Protein AF-A0A534DMD2-F1 (afdb_monomer_lite)

Radius of gyration: 21.13 Å; chains: 1; bounding box: 48×22×48 Å

Foldseek 3Di:
DPDPVPVVVVVVVPPPPPVVVVVVVVVVVVVVVVVVVVCQVVQNWDWDQDPNDTDTDGD

pLDDT: mean 79.95, std 17.22, range [50.5, 96.94]

Sequence (59 aa):
MTYVRRLQAWKQAWLPYRDGAAGVGRALRRAAKDAQKTARMYGTPLYVWENGKVVAKKP

Secondary structure (DSSP, 8-state):
--SSTHHHHHHHTT-TTHHHHHHHHHHHHHHHHHHHHHHHHTTPPEEEEETTEEEEEP-

Structure (mmCIF, N/CA/C/O backbone):
data_AF-A0A534DMD2-F1
#
_entry.id   AF-A0A534DMD2-F1
#
loop_
_atom_site.group_PDB
_atom_sit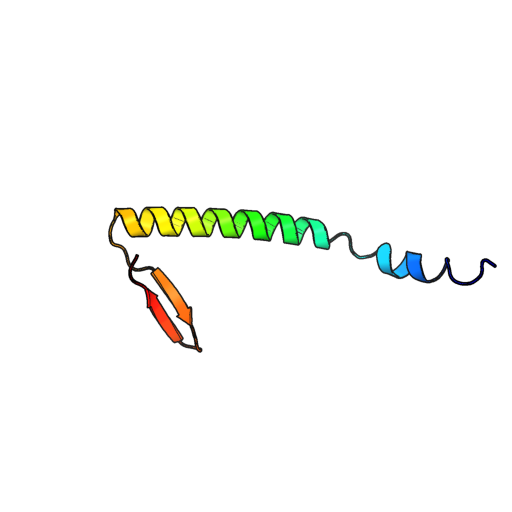e.id
_atom_site.type_symbol
_atom_site.label_atom_id
_atom_site.label_alt_id
_atom_site.label_comp_id
_atom_site.label_asym_id
_atom_site.label_entity_id
_atom_site.label_seq_id
_atom_site.pdbx_PDB_ins_code
_atom_site.Cartn_x
_atom_site.Cartn_y
_atom_site.Cartn_z
_atom_site.occupancy
_atom_site.B_iso_or_equiv
_atom_site.auth_seq_id
_atom_site.auth_comp_id
_atom_site.auth_asym_id
_atom_site.auth_atom_id
_atom_site.pdbx_PDB_model_num
ATOM 1 N N . MET A 1 1 ? 38.967 -11.691 -33.773 1.00 53.22 1 MET A N 1
ATOM 2 C CA . MET A 1 1 ? 38.050 -11.877 -32.623 1.00 53.22 1 MET A CA 1
ATOM 3 C C . MET A 1 1 ? 37.120 -10.662 -32.503 1.00 53.22 1 MET A C 1
ATOM 5 O O . MET A 1 1 ? 37.307 -9.852 -31.609 1.00 53.22 1 MET A O 1
ATOM 9 N N . THR A 1 2 ? 36.156 -10.470 -33.419 1.00 58.53 2 THR A N 1
ATOM 10 C CA . THR A 1 2 ? 35.344 -9.222 -33.449 1.00 58.53 2 THR A CA 1
ATOM 11 C C . THR A 1 2 ? 34.014 -9.354 -34.208 1.00 58.53 2 THR A C 1
ATOM 13 O O . THR A 1 2 ? 33.534 -8.388 -34.783 1.00 58.53 2 THR A O 1
ATOM 16 N N . TYR A 1 3 ? 33.379 -10.531 -34.227 1.00 52.72 3 TYR A N 1
ATOM 17 C CA . TYR A 1 3 ? 32.153 -10.716 -35.026 1.00 52.72 3 TYR A CA 1
ATOM 18 C C . TYR A 1 3 ? 30.836 -10.607 -34.233 1.00 52.72 3 TYR A C 1
ATOM 20 O O . TYR A 1 3 ? 29.782 -10.380 -34.811 1.00 52.72 3 TYR A O 1
ATOM 28 N N . VAL A 1 4 ? 30.874 -10.682 -32.896 1.00 60.19 4 VAL A N 1
ATOM 29 C CA . VAL A 1 4 ? 29.646 -10.815 -32.077 1.00 60.19 4 VAL A CA 1
ATOM 30 C C . VAL A 1 4 ? 29.176 -9.499 -31.433 1.00 60.19 4 VAL A C 1
ATOM 32 O O . VAL A 1 4 ? 28.053 -9.402 -30.947 1.00 60.19 4 VAL A O 1
ATOM 35 N N . ARG A 1 5 ? 29.989 -8.432 -31.460 1.00 59.25 5 ARG A N 1
ATOM 36 C CA . ARG A 1 5 ? 29.680 -7.169 -30.751 1.00 59.25 5 ARG A CA 1
ATOM 37 C C . ARG A 1 5 ? 28.611 -6.297 -31.421 1.00 59.25 5 ARG A C 1
ATOM 39 O O . ARG A 1 5 ? 28.055 -5.421 -30.766 1.00 59.25 5 ARG A O 1
ATOM 46 N N . ARG A 1 6 ? 28.292 -6.527 -32.700 1.00 57.34 6 ARG A N 1
ATOM 47 C CA . ARG A 1 6 ? 27.350 -5.686 -33.464 1.00 57.34 6 ARG A CA 1
ATOM 48 C C . ARG A 1 6 ? 25.876 -6.045 -33.224 1.00 57.34 6 ARG A C 1
ATOM 50 O O . ARG A 1 6 ? 25.025 -5.181 -33.385 1.00 57.34 6 ARG A O 1
ATOM 57 N N . LEU A 1 7 ? 25.566 -7.269 -32.787 1.00 55.41 7 LEU A N 1
ATOM 58 C CA . LEU A 1 7 ? 24.180 -7.725 -32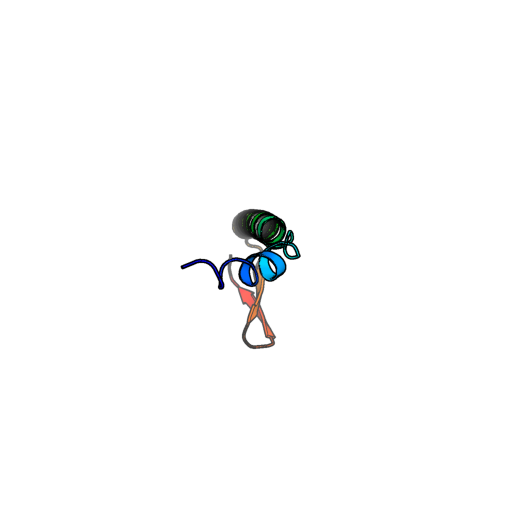.571 1.00 55.41 7 LEU A CA 1
ATOM 59 C C . LEU A 1 7 ? 23.615 -7.371 -31.186 1.00 55.41 7 LEU A C 1
ATOM 61 O O . LEU A 1 7 ? 22.402 -7.374 -30.994 1.00 55.41 7 LEU A O 1
ATOM 65 N N . GLN A 1 8 ? 24.469 -7.024 -30.223 1.00 57.06 8 GLN A N 1
ATOM 66 C CA . GLN A 1 8 ? 24.038 -6.698 -28.859 1.00 57.06 8 GLN A CA 1
ATOM 67 C C . GLN A 1 8 ? 23.579 -5.233 -28.720 1.00 57.06 8 GLN A C 1
ATOM 69 O O . GLN A 1 8 ? 22.701 -4.933 -27.913 1.00 57.06 8 GLN A O 1
ATOM 74 N N . ALA A 1 9 ? 24.093 -4.340 -29.575 1.00 55.53 9 ALA A N 1
ATOM 75 C CA . ALA A 1 9 ? 23.809 -2.904 -29.544 1.00 55.53 9 ALA A CA 1
ATOM 76 C C . ALA A 1 9 ? 22.364 -2.542 -29.956 1.00 55.53 9 ALA A C 1
ATOM 78 O O . ALA A 1 9 ? 21.757 -1.655 -29.360 1.00 55.53 9 ALA A O 1
ATOM 79 N N . TRP A 1 10 ? 21.763 -3.270 -30.904 1.00 53.19 10 TRP A N 1
ATOM 80 C CA . TRP A 1 10 ? 20.394 -2.996 -31.375 1.00 53.19 10 TRP A CA 1
ATOM 81 C C . TRP A 1 10 ? 19.315 -3.380 -30.354 1.00 53.19 10 TRP A C 1
ATOM 83 O O . TRP A 1 10 ? 18.228 -2.811 -30.364 1.00 53.19 10 TRP A O 1
ATOM 93 N N . LYS A 1 11 ? 19.625 -4.291 -29.420 1.00 57.03 11 LYS A N 1
ATOM 94 C CA . LYS A 1 11 ? 18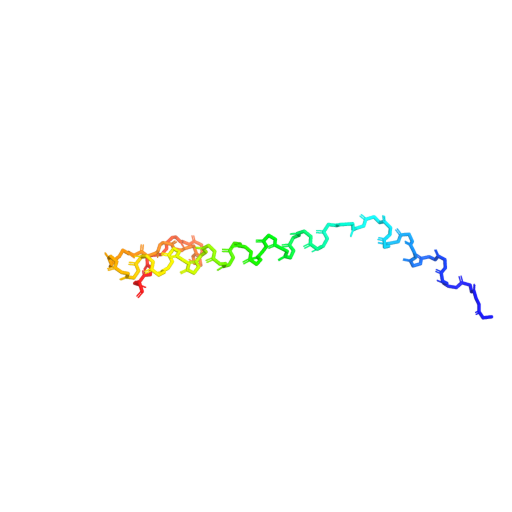.745 -4.619 -28.285 1.00 57.03 11 LYS A CA 1
ATOM 95 C C . LYS A 1 11 ? 18.761 -3.548 -27.187 1.00 57.03 11 LYS A C 1
ATOM 97 O O . LYS A 1 11 ? 17.791 -3.444 -26.443 1.00 57.03 11 LYS A O 1
ATOM 102 N N . GLN A 1 12 ? 19.845 -2.776 -27.061 1.00 53.38 12 GLN A N 1
ATOM 103 C CA . GLN A 1 12 ? 19.977 -1.714 -26.054 1.00 53.38 12 GLN A CA 1
ATOM 104 C C . GLN A 1 12 ? 19.437 -0.357 -26.535 1.00 53.38 12 GLN A C 1
ATOM 106 O O . GLN A 1 12 ? 18.932 0.408 -25.720 1.00 53.38 12 GLN A O 1
ATOM 111 N N . ALA A 1 13 ? 19.483 -0.074 -27.839 1.00 54.16 13 ALA A N 1
ATOM 112 C CA . ALA A 1 13 ? 19.109 1.226 -28.406 1.00 54.16 13 ALA A CA 1
ATOM 113 C C . ALA A 1 13 ? 17.604 1.578 -28.324 1.00 54.16 13 ALA A C 1
ATOM 115 O O . ALA A 1 13 ? 17.236 2.716 -28.591 1.00 54.16 13 ALA A O 1
ATOM 116 N N . TRP A 1 14 ? 16.738 0.632 -27.935 1.00 50.50 14 TRP A N 1
ATOM 117 C CA . TRP A 1 14 ? 15.273 0.794 -27.930 1.00 50.50 14 TRP A CA 1
ATOM 118 C C . TRP A 1 14 ? 14.598 0.687 -26.552 1.00 50.50 14 TRP A C 1
ATOM 120 O O . TRP A 1 14 ? 13.373 0.647 -26.472 1.00 50.50 14 TRP A O 1
ATOM 130 N N . LEU A 1 15 ? 15.351 0.663 -25.445 1.00 57.19 15 LEU A N 1
ATOM 131 C CA . LEU A 1 15 ? 14.764 0.612 -24.094 1.00 57.19 15 LEU A CA 1
ATOM 132 C C . LEU A 1 15 ? 15.204 1.785 -23.197 1.00 57.19 15 LEU A C 1
ATOM 134 O O . LEU A 1 15 ? 15.787 1.550 -22.139 1.00 57.19 15 LEU A O 1
ATOM 138 N N . PRO A 1 16 ? 14.850 3.043 -23.530 1.00 54.28 16 PRO A N 1
ATOM 139 C CA . PRO A 1 16 ? 15.009 4.183 -22.618 1.00 54.28 16 PRO A CA 1
ATOM 140 C C . PRO A 1 16 ? 14.014 4.171 -21.432 1.00 54.28 16 PRO A C 1
ATOM 142 O O . PRO A 1 16 ? 13.925 5.131 -20.677 1.00 54.28 16 PRO A O 1
ATOM 145 N N . TYR A 1 17 ? 13.241 3.096 -21.242 1.00 56.12 17 TYR A N 1
ATOM 146 C CA . TYR A 1 17 ? 12.083 3.079 -20.337 1.00 56.12 17 TYR A CA 1
ATOM 147 C C . TYR A 1 17 ? 12.361 2.517 -18.928 1.00 56.12 17 TYR A C 1
ATOM 149 O O . TYR A 1 17 ? 11.515 2.601 -18.03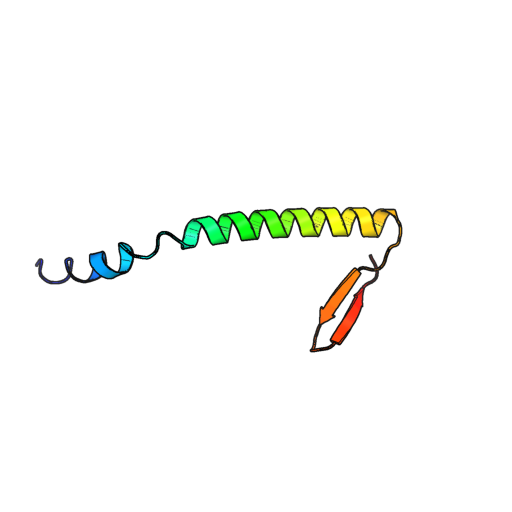7 1.00 56.12 17 TYR A O 1
ATOM 157 N N . ARG A 1 18 ? 13.537 1.916 -18.696 1.00 58.78 18 ARG A N 1
ATOM 158 C CA . ARG A 1 18 ? 13.824 1.202 -17.435 1.00 58.78 18 ARG A CA 1
ATOM 159 C C . ARG A 1 18 ? 14.098 2.130 -16.248 1.00 58.78 18 ARG A C 1
ATOM 161 O O . ARG A 1 18 ? 13.673 1.819 -15.136 1.00 58.78 18 ARG A O 1
ATOM 168 N N . ASP A 1 19 ? 14.722 3.282 -16.483 1.00 62.91 19 ASP A N 1
ATOM 169 C CA . ASP A 1 19 ? 15.098 4.210 -15.407 1.00 62.91 19 ASP A CA 1
ATOM 170 C C . ASP A 1 19 ? 13.909 5.042 -14.904 1.00 62.91 19 ASP A C 1
ATOM 172 O O . ASP A 1 19 ? 13.753 5.250 -13.697 1.00 62.91 19 ASP A O 1
ATOM 176 N N . GLY A 1 20 ? 13.006 5.436 -15.809 1.00 67.25 20 GLY A N 1
ATOM 177 C CA . GLY A 1 20 ? 11.764 6.128 -15.457 1.00 67.25 20 GLY A CA 1
ATOM 178 C C . GLY A 1 20 ? 10.849 5.267 -14.583 1.00 67.25 20 GLY A C 1
ATOM 179 O O . GLY A 1 20 ? 10.383 5.720 -13.538 1.00 67.25 20 GLY A O 1
ATOM 180 N N . ALA A 1 21 ? 10.666 3.992 -14.943 1.00 77.19 21 ALA A N 1
ATOM 181 C CA . ALA A 1 21 ? 9.866 3.053 -14.157 1.00 77.19 21 ALA A CA 1
ATOM 182 C C . ALA A 1 21 ? 10.435 2.844 -12.740 1.00 77.19 21 ALA A C 1
ATOM 184 O O . ALA A 1 21 ? 9.681 2.794 -11.764 1.00 77.19 21 ALA A O 1
ATOM 185 N N . ALA A 1 22 ? 11.764 2.789 -12.600 1.00 82.12 22 ALA A N 1
ATOM 186 C CA . ALA A 1 22 ? 12.416 2.693 -11.296 1.00 82.12 22 ALA A CA 1
ATOM 187 C C . ALA A 1 22 ? 12.212 3.962 -10.446 1.00 82.12 22 ALA A C 1
ATOM 189 O O . ALA A 1 22 ? 11.958 3.866 -9.241 1.00 82.12 22 ALA A O 1
ATOM 190 N N . GLY A 1 23 ? 12.288 5.148 -11.059 1.00 88.56 23 GLY A N 1
ATOM 191 C CA . GLY A 1 23 ? 12.005 6.425 -10.398 1.00 88.56 23 GLY A CA 1
ATOM 192 C C . GLY A 1 23 ? 10.562 6.521 -9.899 1.00 88.56 23 GLY A C 1
ATOM 193 O O . GLY A 1 23 ? 10.331 6.803 -8.720 1.00 88.56 23 GLY A O 1
ATOM 194 N N . VAL A 1 24 ? 9.599 6.190 -10.765 1.00 89.94 24 VAL A N 1
ATOM 195 C CA . VAL A 1 24 ? 8.166 6.158 -10.432 1.00 89.94 24 VAL A CA 1
ATOM 196 C C . VAL A 1 24 ? 7.887 5.158 -9.309 1.00 89.94 24 VAL A C 1
ATOM 198 O O . VAL A 1 24 ? 7.225 5.500 -8.331 1.00 89.94 24 VAL A O 1
ATOM 201 N N . GLY A 1 25 ? 8.464 3.953 -9.371 1.00 92.56 25 GLY A N 1
ATOM 202 C CA . GLY A 1 25 ? 8.308 2.948 -8.316 1.00 92.56 25 GLY A CA 1
ATOM 203 C C . GLY A 1 25 ? 8.796 3.432 -6.944 1.00 92.56 25 GLY A C 1
ATOM 204 O O . GLY A 1 25 ? 8.138 3.201 -5.926 1.00 92.56 25 GLY A O 1
ATOM 205 N N . ARG A 1 26 ? 9.920 4.162 -6.894 1.00 93.62 26 ARG A N 1
ATOM 206 C CA . ARG A 1 26 ? 10.420 4.765 -5.645 1.00 93.62 26 ARG A CA 1
ATOM 207 C C . ARG A 1 26 ? 9.480 5.848 -5.116 1.00 93.62 26 ARG A C 1
ATOM 209 O O . ARG A 1 26 ? 9.243 5.882 -3.909 1.00 93.62 26 ARG A O 1
ATOM 216 N N . ALA A 1 27 ? 8.949 6.704 -5.989 1.00 95.06 27 ALA A N 1
ATOM 217 C CA . ALA A 1 27 ? 8.009 7.757 -5.607 1.00 95.06 27 ALA A CA 1
ATOM 218 C C . ALA A 1 27 ? 6.706 7.170 -5.038 1.00 95.06 27 ALA A C 1
ATOM 220 O O . ALA A 1 27 ? 6.296 7.540 -3.939 1.00 95.06 27 ALA A O 1
ATOM 221 N N . LEU A 1 28 ? 6.129 6.173 -5.715 1.00 95.12 28 LEU A N 1
ATOM 222 C CA . LEU A 1 28 ? 4.930 5.467 -5.251 1.00 95.12 28 LEU A CA 1
ATOM 223 C C . LEU A 1 28 ? 5.146 4.802 -3.887 1.00 95.12 28 LEU A C 1
ATOM 225 O O . LEU A 1 28 ? 4.296 4.897 -3.004 1.00 95.12 28 LEU A O 1
ATOM 229 N N . ARG A 1 29 ? 6.311 4.179 -3.665 1.00 94.62 29 ARG A N 1
ATOM 230 C CA . ARG A 1 29 ? 6.629 3.564 -2.368 1.00 94.62 29 ARG A CA 1
ATOM 231 C C . ARG A 1 29 ? 6.746 4.589 -1.238 1.00 94.62 29 ARG A C 1
ATOM 233 O O . ARG A 1 29 ? 6.427 4.253 -0.100 1.00 94.62 29 ARG A O 1
ATOM 240 N N . ARG A 1 30 ? 7.205 5.814 -1.520 1.00 96.94 30 ARG A N 1
ATOM 241 C CA . ARG A 1 30 ? 7.223 6.906 -0.530 1.00 96.94 30 ARG A CA 1
ATOM 242 C C . ARG A 1 30 ? 5.805 7.377 -0.214 1.00 96.94 30 ARG A C 1
ATOM 244 O O . ARG A 1 30 ? 5.437 7.362 0.953 1.00 96.94 30 ARG A O 1
ATOM 251 N N . ALA A 1 31 ? 4.995 7.645 -1.237 1.00 95.62 31 ALA A N 1
ATOM 252 C CA . ALA A 1 31 ? 3.597 8.041 -1.063 1.00 95.62 31 ALA A CA 1
ATOM 253 C C . ALA A 1 31 ? 2.797 7.013 -0.240 1.00 95.62 31 ALA A C 1
ATOM 255 O O . ALA A 1 31 ? 2.057 7.377 0.670 1.00 95.62 31 ALA A O 1
ATOM 256 N N . ALA A 1 32 ? 3.007 5.716 -0.492 1.00 92.75 32 ALA A N 1
ATOM 257 C CA . ALA A 1 32 ? 2.380 4.652 0.289 1.00 92.75 32 ALA A CA 1
ATOM 258 C C . ALA A 1 32 ? 2.782 4.680 1.776 1.00 92.75 32 ALA A C 1
ATOM 260 O O . ALA A 1 32 ? 1.937 4.453 2.640 1.00 92.75 32 ALA A O 1
ATOM 261 N N . LYS A 1 33 ? 4.050 4.975 2.097 1.00 94.62 33 LYS A N 1
ATOM 262 C CA . LYS A 1 33 ? 4.506 5.101 3.493 1.00 94.62 33 LYS A CA 1
ATOM 263 C C . LYS A 1 33 ? 3.870 6.297 4.195 1.00 94.62 33 LYS A C 1
ATOM 265 O O . LYS A 1 33 ? 3.490 6.173 5.357 1.00 94.62 33 LYS A O 1
ATOM 270 N N . ASP A 1 34 ? 3.735 7.421 3.501 1.00 95.50 34 ASP A N 1
ATOM 271 C CA . ASP A 1 34 ? 3.108 8.618 4.064 1.00 95.50 34 ASP A CA 1
ATOM 272 C C . ASP A 1 34 ? 1.618 8.382 4.327 1.00 95.50 34 ASP A C 1
ATOM 274 O O . ASP A 1 34 ? 1.133 8.665 5.421 1.00 95.50 34 ASP A O 1
ATOM 278 N N . ALA A 1 35 ? 0.911 7.744 3.389 1.00 91.31 35 ALA A N 1
ATOM 279 C CA . ALA A 1 35 ? -0.476 7.333 3.590 1.00 91.31 35 ALA A CA 1
ATOM 280 C C . ALA A 1 35 ? -0.628 6.378 4.788 1.00 91.31 35 ALA A C 1
ATOM 282 O O . ALA A 1 35 ? -1.518 6.567 5.616 1.00 91.31 35 ALA A O 1
ATOM 283 N N . GLN A 1 36 ? 0.271 5.396 4.933 1.00 92.94 36 GLN A N 1
ATOM 284 C CA . GLN A 1 36 ? 0.291 4.493 6.090 1.00 92.94 36 GLN A CA 1
ATOM 285 C C . GLN A 1 36 ? 0.516 5.238 7.408 1.00 92.94 36 GLN A C 1
ATOM 287 O O . GLN A 1 36 ? -0.137 4.940 8.406 1.00 92.94 36 GLN A O 1
ATOM 292 N N . LYS A 1 37 ? 1.423 6.219 7.421 1.00 95.00 37 LYS A N 1
ATOM 293 C CA . LYS A 1 37 ? 1.688 7.047 8.601 1.00 95.00 37 LYS A CA 1
ATOM 294 C C . LYS A 1 37 ? 0.443 7.835 9.010 1.00 95.00 37 LYS A C 1
ATOM 296 O O . LYS A 1 37 ? 0.059 7.779 10.174 1.00 95.00 37 LYS A O 1
ATOM 301 N N . THR A 1 38 ? -0.207 8.508 8.065 1.00 94.31 38 THR A N 1
ATOM 302 C CA . THR A 1 38 ? -1.442 9.262 8.321 1.00 94.31 38 THR A CA 1
ATOM 303 C C . THR A 1 38 ? -2.565 8.344 8.801 1.00 94.31 38 THR A C 1
ATOM 305 O O . THR A 1 38 ? -3.221 8.642 9.795 1.00 94.31 38 THR A O 1
ATOM 308 N N . ALA A 1 39 ? -2.743 7.186 8.161 1.00 93.31 39 ALA A N 1
ATOM 309 C CA . ALA A 1 39 ? -3.744 6.201 8.559 1.00 93.31 39 ALA A CA 1
ATOM 310 C C . ALA A 1 39 ? -3.547 5.736 10.014 1.00 93.31 39 ALA A C 1
ATOM 312 O O . ALA A 1 39 ? -4.502 5.702 10.788 1.00 93.31 39 ALA A O 1
ATOM 313 N N . ARG A 1 40 ? -2.297 5.482 10.424 1.00 92.56 40 ARG A N 1
ATOM 314 C CA . ARG A 1 40 ? -1.940 5.154 11.817 1.00 92.56 40 ARG A CA 1
ATOM 315 C C . ARG A 1 40 ? -2.266 6.263 12.798 1.00 92.56 40 ARG A C 1
ATOM 317 O O . ARG A 1 40 ? -2.810 5.974 13.857 1.00 92.56 40 ARG A O 1
ATOM 324 N N . MET A 1 41 ? -1.958 7.509 12.446 1.00 95.50 41 MET A N 1
ATOM 325 C CA . MET A 1 41 ? -2.216 8.659 13.316 1.00 95.50 41 MET A CA 1
ATOM 326 C C . MET A 1 41 ? -3.700 8.810 13.658 1.00 95.50 41 MET A C 1
ATOM 328 O O . MET A 1 41 ? -4.029 9.131 14.794 1.00 95.50 41 MET A O 1
ATOM 332 N N . TYR A 1 42 ? -4.584 8.549 12.696 1.00 94.88 42 TYR A N 1
ATOM 333 C CA . TYR A 1 42 ? -6.030 8.712 12.868 1.00 94.88 42 TYR A CA 1
ATOM 334 C C . TYR A 1 42 ? -6.776 7.391 13.096 1.00 94.88 42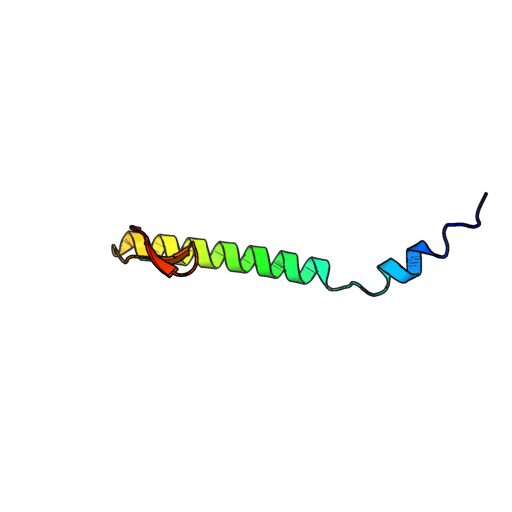 TYR A C 1
ATOM 336 O O . TYR A 1 42 ? -8.001 7.360 13.014 1.00 94.88 42 TYR A O 1
ATOM 344 N N . GLY A 1 43 ? -6.067 6.280 13.330 1.00 93.75 43 GLY A N 1
ATOM 345 C CA . GLY A 1 43 ? -6.688 4.962 13.507 1.00 93.75 43 GLY A CA 1
ATOM 346 C C . GLY A 1 43 ? -7.503 4.484 12.295 1.00 93.75 43 GLY A C 1
ATOM 347 O O . GLY A 1 43 ? -8.395 3.651 12.435 1.00 93.75 43 GLY A O 1
ATOM 348 N N . THR A 1 44 ? -7.226 5.021 11.106 1.00 94.06 44 THR A N 1
ATOM 349 C CA . THR A 1 44 ? -7.963 4.712 9.878 1.00 94.06 44 THR A CA 1
ATOM 350 C C . THR A 1 44 ? -7.459 3.393 9.281 1.00 94.06 44 THR A C 1
ATOM 352 O O . THR A 1 44 ? -6.258 3.261 9.043 1.00 94.06 44 THR A O 1
ATOM 355 N N . PRO A 1 45 ? -8.329 2.404 9.011 1.00 92.94 45 PRO A N 1
ATOM 356 C CA . PRO A 1 45 ? -7.911 1.138 8.418 1.00 92.94 45 PRO A CA 1
ATOM 357 C C . PRO A 1 45 ? -7.440 1.314 6.969 1.00 92.94 45 PRO A C 1
ATOM 359 O O . PRO A 1 45 ? -7.991 2.109 6.206 1.00 92.94 45 PRO A O 1
ATOM 362 N N . LEU A 1 46 ? -6.439 0.526 6.572 1.00 91.94 46 LEU A N 1
ATOM 363 C CA . LEU A 1 46 ? -5.935 0.488 5.200 1.00 91.94 46 LEU A CA 1
ATOM 364 C C . LEU A 1 46 ? -6.566 -0.664 4.436 1.00 91.94 46 LEU A C 1
ATOM 366 O O . LEU A 1 46 ? -6.394 -1.826 4.797 1.00 91.94 46 LEU A O 1
ATOM 370 N N . TYR A 1 47 ? -7.238 -0.347 3.338 1.00 91.00 47 TYR A N 1
ATOM 371 C CA . TYR A 1 47 ? -7.780 -1.356 2.442 1.00 91.00 47 TYR A CA 1
ATOM 372 C C . TYR A 1 47 ? -6.720 -1.783 1.434 1.00 91.00 47 TYR A C 1
ATOM 374 O O . TYR A 1 47 ? -6.167 -0.960 0.705 1.00 91.00 47 TYR A O 1
ATOM 382 N N . VAL A 1 48 ? -6.434 -3.079 1.398 1.00 90.69 48 VAL A N 1
ATOM 383 C CA . VAL A 1 48 ? -5.487 -3.680 0.458 1.00 90.69 48 VAL A CA 1
ATOM 384 C C . VAL A 1 48 ? -6.145 -4.830 -0.282 1.00 90.69 48 VAL A C 1
ATOM 386 O O . VAL A 1 48 ? -7.009 -5.519 0.255 1.00 90.69 48 VAL A O 1
ATOM 389 N N . TRP A 1 49 ? -5.731 -5.040 -1.526 1.00 91.19 49 TRP A N 1
ATOM 390 C CA . TRP A 1 49 ? -6.129 -6.214 -2.285 1.00 91.19 49 TRP A CA 1
ATOM 391 C C . TRP A 1 49 ? -5.205 -7.381 -1.938 1.00 91.19 49 TRP A C 1
ATOM 393 O O . TRP A 1 49 ? -4.004 -7.323 -2.197 1.00 91.19 49 TRP A O 1
ATOM 403 N N . GLU A 1 50 ? -5.754 -8.434 -1.345 1.00 93.31 50 GLU A N 1
ATOM 404 C CA . GLU A 1 50 ? -5.012 -9.611 -0.898 1.00 93.31 50 GLU A CA 1
ATOM 405 C C . GLU A 1 50 ? -5.821 -10.865 -1.239 1.00 93.31 50 GLU A C 1
ATOM 407 O O . GLU A 1 50 ? -7.017 -10.943 -0.962 1.00 93.31 50 GLU A O 1
ATOM 412 N N . ASN A 1 51 ? -5.188 -11.842 -1.896 1.00 92.25 51 ASN A N 1
ATOM 413 C CA . ASN A 1 51 ? -5.816 -13.115 -2.278 1.00 92.25 51 ASN A CA 1
ATOM 414 C C . ASN A 1 51 ? -7.147 -12.970 -3.049 1.00 92.25 51 ASN A C 1
ATOM 416 O O . ASN A 1 51 ? -8.083 -13.741 -2.845 1.00 92.25 51 ASN A O 1
ATOM 420 N N . GLY A 1 52 ? -7.249 -11.969 -3.931 1.00 95.69 52 GLY A N 1
ATOM 421 C CA . GLY A 1 52 ? -8.443 -11.757 -4.759 1.00 95.69 52 GLY A CA 1
ATOM 422 C C . GLY A 1 52 ? -9.604 -11.056 -4.049 1.00 95.69 52 GLY A C 1
ATOM 423 O O . GLY A 1 52 ? -10.710 -11.045 -4.584 1.00 95.69 52 GLY A O 1
ATOM 424 N N . LYS A 1 53 ? -9.385 -10.492 -2.855 1.00 94.00 53 LYS A N 1
ATOM 425 C CA . LYS A 1 53 ? -10.403 -9.756 -2.096 1.00 94.00 53 LYS A CA 1
ATOM 426 C C . LYS A 1 53 ? -9.834 -8.463 -1.520 1.00 94.00 53 LYS A C 1
ATOM 428 O O . LYS A 1 53 ? -8.636 -8.352 -1.266 1.00 94.00 53 LYS A O 1
ATOM 433 N N . VAL A 1 54 ? -10.712 -7.493 -1.274 1.00 93.81 54 VAL A N 1
ATOM 434 C CA . VAL A 1 54 ? -10.375 -6.299 -0.490 1.00 93.81 54 VAL A CA 1
ATOM 435 C C . VAL A 1 54 ? -10.380 -6.673 0.991 1.00 93.81 54 VAL A C 1
ATOM 437 O O . VAL A 1 54 ? -11.377 -7.181 1.499 1.00 93.81 54 VAL A O 1
ATOM 440 N N . VAL A 1 55 ? -9.275 -6.410 1.684 1.00 94.62 55 VAL A N 1
ATOM 441 C CA . VAL A 1 55 ? -9.093 -6.678 3.114 1.00 94.62 55 VAL A CA 1
ATOM 442 C 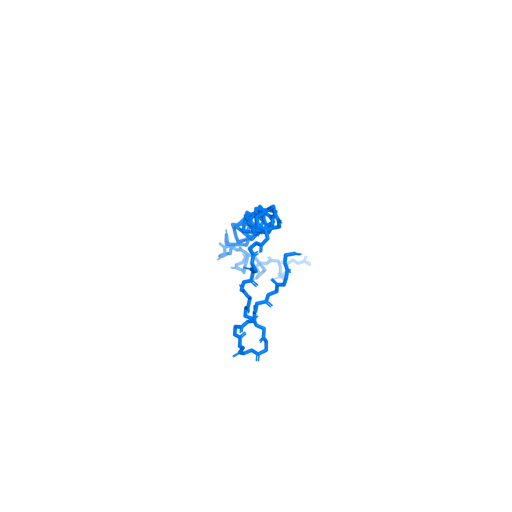C . VAL A 1 55 ? -8.733 -5.382 3.829 1.00 94.62 55 VAL A C 1
ATOM 444 O O . VAL A 1 55 ? -7.859 -4.640 3.382 1.00 94.62 55 VAL A O 1
ATOM 447 N N . ALA A 1 56 ? -9.385 -5.120 4.961 1.00 92.81 56 ALA A N 1
ATOM 448 C CA . ALA A 1 56 ? -9.015 -4.034 5.859 1.00 92.81 56 ALA A CA 1
ATOM 449 C C . ALA A 1 56 ? -7.877 -4.488 6.782 1.00 92.81 56 ALA A C 1
ATOM 451 O O . ALA A 1 56 ? -8.039 -5.423 7.568 1.00 92.81 56 ALA A O 1
ATOM 452 N N . LYS A 1 57 ? -6.730 -3.817 6.713 1.00 88.56 57 LYS A N 1
ATOM 453 C CA . LYS A 1 57 ? -5.626 -3.999 7.654 1.00 88.56 57 LYS A CA 1
ATOM 454 C C . LYS A 1 57 ? -5.690 -2.925 8.728 1.00 88.56 57 LYS A C 1
ATOM 456 O O . LYS A 1 57 ? -5.912 -1.746 8.436 1.00 88.56 57 LYS A O 1
ATOM 461 N N . LYS A 1 58 ? -5.498 -3.356 9.978 1.00 82.06 58 LYS A N 1
ATOM 462 C CA . LYS A 1 58 ? -5.292 -2.426 11.088 1.00 82.06 58 LYS A CA 1
ATOM 463 C C . LYS A 1 58 ? -4.046 -1.574 10.796 1.00 82.06 58 LYS A C 1
ATOM 465 O O . LYS A 1 58 ? -3.113 -2.109 10.187 1.00 82.06 58 LYS A O 1
ATOM 470 N N . PRO A 1 59 ? -4.068 -0.285 11.175 1.00 76.44 59 PRO A N 1
ATOM 471 C CA . PRO A 1 59 ? -2.953 0.619 10.933 1.00 76.44 59 PRO A CA 1
ATOM 472 C C . PRO A 1 59 ? -1.625 0.081 11.481 1.00 76.44 59 PRO A C 1
ATOM 474 O O . PRO A 1 59 ? -1.609 -0.402 12.633 1.00 76.44 59 PRO A O 1
#